Protein AF-A0A9Q1RBY2-F1 (afdb_monomer_lite)

Organism: NCBI:txid402998

Radius of gyration: 26.89 Å; chains: 1; bounding box: 71×24×80 Å

Secondary structure (DSSP, 8-state):
------HHHHHHHHHHHHHHHHHHHHHH-GGGHHHHHHHHHHHHHHHHHHHHHHHHHHHTT----TTHHHHHHHHHHHHHHHHHHT--TT-HHHHHHHHHHHHHHHHHHHHIIIIIHHHHHHHHHHHHHHHHHHHHHHHHHHHHHHHHHHHHHHHHHHHT-

InterPro domains:
  IPR008808 Powdery mildew resistance protein, RPW8 domain [PF05659] (4-140)
  IPR008808 Powdery mildew resistance protein, RPW8 domain [PS51153] (1-151)

Sequence (161 aa):
MAGNLIGGAALGQAFRMLYQSISQVRGTSTCFNSDFRRLNSTLLSIKPVVEDIERLNKALEGKESEIEILKKRWEEGEKILHKCANIKRYSVYKRWYYSKKLADLEKSTMKFFQVYGLMQICRDQKQILVAFKEQDEKLNEIYSILKNMMLDKSRLINSTR

Structure (mmCIF, N/CA/C/O backbone):
data_AF-A0A9Q1RBY2-F1
#
_entry.id   AF-A0A9Q1RBY2-F1
#
loop_
_atom_site.group_PDB
_atom_site.id
_atom_site.type_symbol
_atom_site.label_atom_id
_atom_site.label_alt_id
_atom_site.label_comp_id
_atom_site.label_asym_id
_atom_site.label_entity_id
_atom_site.label_seq_id
_atom_site.pdbx_PDB_ins_code
_atom_site.Cartn_x
_atom_site.Cartn_y
_atom_site.Cartn_z
_atom_site.occupancy
_atom_site.B_iso_or_equiv
_atom_site.auth_seq_id
_atom_site.auth_comp_id
_atom_site.auth_asym_id
_atom_site.auth_atom_id
_atom_site.pdbx_PDB_model_num
ATOM 1 N N . MET A 1 1 ? -23.009 14.573 -11.333 1.00 34.41 1 MET A N 1
ATOM 2 C CA . MET A 1 1 ? -22.853 14.245 -9.902 1.00 34.41 1 MET A CA 1
ATOM 3 C C . MET A 1 1 ? -21.577 13.434 -9.763 1.00 34.41 1 MET A C 1
ATOM 5 O O . MET A 1 1 ? -21.558 12.272 -10.147 1.00 34.41 1 MET A O 1
ATOM 9 N N . ALA A 1 2 ? -20.483 14.088 -9.370 1.00 40.31 2 ALA A N 1
ATOM 10 C CA . ALA A 1 2 ? -19.199 13.436 -9.148 1.00 40.31 2 ALA A CA 1
ATOM 11 C C . ALA A 1 2 ? -19.303 12.673 -7.828 1.00 40.31 2 ALA A C 1
ATOM 13 O O . ALA A 1 2 ? -19.206 13.264 -6.757 1.00 40.31 2 ALA A O 1
ATOM 14 N N . GLY A 1 3 ? -19.616 11.380 -7.912 1.00 39.84 3 GLY A N 1
ATOM 15 C CA . GLY A 1 3 ? -19.519 10.500 -6.759 1.00 39.84 3 GLY A CA 1
ATOM 16 C C . GLY A 1 3 ? -18.081 10.547 -6.269 1.00 39.84 3 GLY A C 1
ATOM 17 O O . GLY A 1 3 ? -17.168 10.265 -7.047 1.00 39.84 3 GLY A O 1
ATOM 18 N N . ASN A 1 4 ? -17.898 10.967 -5.019 1.00 43.12 4 ASN A N 1
ATOM 19 C CA . ASN A 1 4 ? -16.623 10.938 -4.322 1.00 43.12 4 ASN A CA 1
ATOM 20 C C . ASN A 1 4 ? -15.930 9.612 -4.636 1.00 43.12 4 ASN A C 1
ATOM 22 O O . ASN A 1 4 ? -16.460 8.538 -4.343 1.00 43.12 4 ASN A O 1
ATOM 26 N N . LEU A 1 5 ? -14.772 9.694 -5.292 1.00 48.00 5 LEU A N 1
ATOM 27 C CA . LEU A 1 5 ? -13.905 8.554 -5.535 1.00 48.00 5 LEU A CA 1
ATOM 28 C C . LEU A 1 5 ? -13.342 8.151 -4.170 1.00 48.00 5 LEU A C 1
ATOM 30 O O . LEU A 1 5 ? -12.269 8.602 -3.790 1.00 48.00 5 LEU A O 1
ATOM 34 N N . ILE A 1 6 ? -14.127 7.370 -3.422 1.00 51.62 6 ILE A N 1
ATOM 35 C CA . ILE A 1 6 ? -13.813 6.824 -2.099 1.00 51.62 6 ILE A CA 1
ATOM 36 C C . ILE A 1 6 ? -12.346 6.398 -2.122 1.00 51.62 6 ILE A C 1
ATOM 38 O O . ILE A 1 6 ? -11.994 5.538 -2.932 1.00 51.62 6 ILE A O 1
ATOM 42 N N . GLY A 1 7 ? -11.504 6.993 -1.269 1.00 50.12 7 GLY A N 1
ATOM 43 C CA . GLY A 1 7 ? -10.041 6.844 -1.278 1.00 50.12 7 GLY A CA 1
ATOM 44 C C . GLY A 1 7 ? -9.501 5.403 -1.320 1.00 50.12 7 GLY A C 1
ATOM 45 O O . GLY A 1 7 ? -8.340 5.199 -1.664 1.00 50.12 7 GLY A O 1
ATOM 46 N N . GLY A 1 8 ? -10.340 4.391 -1.066 1.00 55.06 8 GLY A N 1
ATOM 47 C CA . GLY A 1 8 ? -10.068 2.993 -1.410 1.00 55.06 8 GLY A CA 1
ATOM 48 C C . GLY A 1 8 ? -9.894 2.754 -2.918 1.00 55.06 8 GLY A C 1
ATOM 49 O O . GLY A 1 8 ? -8.841 2.292 -3.330 1.00 55.06 8 GLY A O 1
ATOM 50 N N . ALA A 1 9 ? -10.862 3.132 -3.760 1.00 66.88 9 ALA A N 1
ATOM 51 C CA . ALA A 1 9 ? -10.862 2.825 -5.199 1.00 66.88 9 ALA A CA 1
ATOM 52 C C . ALA A 1 9 ? -9.703 3.475 -5.982 1.00 66.88 9 ALA A C 1
ATOM 54 O O . ALA A 1 9 ? -9.254 2.939 -6.999 1.00 66.88 9 ALA A O 1
ATOM 55 N N . ALA A 1 10 ? -9.215 4.627 -5.514 1.00 79.81 10 ALA A N 1
ATOM 56 C CA . ALA A 1 10 ? -8.104 5.337 -6.141 1.00 79.81 10 ALA A CA 1
ATOM 57 C C . ALA A 1 10 ? -6.770 4.582 -5.987 1.00 79.81 10 ALA A C 1
ATOM 59 O O . ALA A 1 10 ? -5.951 4.573 -6.908 1.00 79.81 10 ALA A O 1
ATOM 60 N N . LEU A 1 11 ? -6.556 3.910 -4.850 1.00 85.44 11 LEU A N 1
ATOM 61 C CA . LEU A 1 11 ? -5.342 3.137 -4.600 1.00 85.44 11 LEU A CA 1
ATOM 62 C C . LEU A 1 11 ? -5.260 1.903 -5.503 1.00 85.44 11 LEU A C 1
ATOM 64 O O . LEU A 1 11 ? -4.241 1.700 -6.166 1.00 85.44 11 LEU A O 1
ATOM 68 N N . GLY A 1 12 ? -6.310 1.077 -5.555 1.00 88.50 12 GLY A N 1
ATOM 69 C CA . GLY A 1 12 ? -6.301 -0.107 -6.414 1.00 88.50 12 GLY A CA 1
ATOM 70 C C . GLY A 1 12 ? -6.354 0.245 -7.895 1.00 88.50 12 GLY A C 1
ATOM 71 O O . GLY A 1 12 ? -5.900 -0.540 -8.729 1.00 88.50 12 GLY A O 1
ATOM 72 N N . GLN A 1 13 ? -6.837 1.436 -8.269 1.00 90.38 13 GLN A N 1
ATOM 73 C CA . GLN A 1 13 ? -6.621 1.966 -9.616 1.00 90.38 13 GLN A CA 1
ATOM 74 C C . GLN A 1 13 ? -5.130 2.208 -9.892 1.00 90.38 13 GLN A C 1
ATOM 76 O O . GLN A 1 13 ? -4.614 1.655 -10.863 1.00 90.38 13 GLN A O 1
ATOM 81 N N . ALA A 1 14 ? -4.427 2.957 -9.036 1.00 92.00 14 ALA A N 1
ATOM 82 C CA . ALA A 1 14 ? -2.993 3.213 -9.206 1.00 92.00 14 ALA A CA 1
ATOM 83 C C . ALA A 1 14 ? -2.170 1.910 -9.222 1.00 92.00 14 ALA A C 1
ATOM 85 O O . ALA A 1 14 ? -1.283 1.745 -10.060 1.00 92.00 14 ALA A O 1
ATOM 86 N N . PHE A 1 15 ? -2.512 0.946 -8.359 1.00 93.00 15 PHE A N 1
ATOM 87 C CA . PHE A 1 15 ? -1.906 -0.388 -8.360 1.00 93.00 15 PHE A CA 1
ATOM 88 C C . PHE A 1 15 ? -2.093 -1.100 -9.703 1.00 93.00 15 PHE A C 1
ATOM 90 O O . PHE A 1 15 ? -1.128 -1.591 -10.292 1.00 93.00 15 PHE A O 1
ATOM 97 N N . ARG A 1 16 ? -3.337 -1.157 -10.204 1.00 93.69 16 ARG A N 1
ATOM 98 C CA . ARG A 1 16 ? -3.661 -1.825 -11.472 1.00 93.69 16 ARG A CA 1
ATOM 99 C C . ARG A 1 16 ? -2.947 -1.175 -12.647 1.00 93.69 16 ARG A C 1
ATOM 101 O O . ARG A 1 16 ? -2.394 -1.903 -13.466 1.00 93.69 16 ARG A O 1
ATOM 108 N N . MET A 1 17 ? -2.927 0.154 -12.709 1.00 94.62 17 MET A N 1
ATOM 109 C CA . MET A 1 17 ? -2.228 0.900 -13.759 1.00 94.62 17 MET A CA 1
ATOM 110 C C . MET A 1 17 ? -0.731 0.586 -13.752 1.00 94.62 17 MET A C 1
ATOM 112 O O . MET A 1 17 ? -0.174 0.195 -14.777 1.00 94.62 17 MET A O 1
ATOM 116 N N . LEU A 1 18 ? -0.090 0.628 -12.579 1.00 95.38 18 LEU A N 1
ATOM 117 C CA . LEU A 1 18 ? 1.317 0.262 -12.443 1.00 95.38 18 LEU A CA 1
ATOM 118 C C . LEU A 1 18 ? 1.574 -1.188 -12.891 1.00 95.38 18 LEU A C 1
ATOM 120 O O . LEU A 1 18 ? 2.479 -1.440 -13.686 1.00 95.38 18 LEU A O 1
ATOM 124 N N . TYR A 1 19 ? 0.764 -2.137 -12.417 1.00 93.94 19 TYR A N 1
ATOM 125 C CA . TYR A 1 19 ? 0.893 -3.559 -12.741 1.00 93.94 19 TYR A CA 1
ATOM 126 C C . TYR A 1 19 ? 0.711 -3.849 -14.243 1.00 93.94 19 TYR A C 1
ATOM 128 O O . TYR A 1 19 ? 1.498 -4.584 -14.850 1.00 93.94 19 TYR A O 1
ATOM 136 N N . GLN A 1 20 ? -0.295 -3.237 -14.873 1.00 93.25 20 GLN A N 1
ATOM 137 C CA . GLN A 1 20 ? -0.537 -3.350 -16.313 1.00 93.25 20 GLN A CA 1
ATOM 138 C C . GLN A 1 20 ? 0.615 -2.751 -17.121 1.00 93.25 20 GLN A C 1
ATOM 140 O O . GLN A 1 20 ? 1.090 -3.384 -18.067 1.00 93.25 20 GLN A O 1
ATOM 145 N N . SER A 1 21 ? 1.124 -1.589 -16.711 1.00 93.69 21 SER A N 1
ATOM 146 C CA . SER A 1 21 ? 2.257 -0.941 -17.369 1.00 93.69 21 SER A CA 1
ATOM 147 C C . SER A 1 21 ? 3.510 -1.809 -17.345 1.00 93.69 21 SER A C 1
ATOM 149 O O . SER A 1 21 ? 4.198 -1.881 -18.360 1.00 93.69 21 SER A O 1
ATOM 151 N N . ILE A 1 22 ? 3.777 -2.564 -16.268 1.00 92.81 22 ILE A N 1
ATOM 152 C CA . ILE A 1 22 ? 4.888 -3.536 -16.252 1.00 92.81 22 ILE A CA 1
ATOM 153 C C . ILE A 1 22 ? 4.707 -4.584 -17.353 1.00 92.81 22 ILE A C 1
ATOM 155 O O . ILE A 1 22 ? 5.655 -4.890 -18.078 1.00 92.81 22 ILE A O 1
ATOM 159 N N . SER A 1 23 ? 3.496 -5.122 -17.494 1.00 88.88 23 SER A N 1
ATOM 160 C CA . SER A 1 23 ? 3.192 -6.145 -18.501 1.00 88.88 23 SER A CA 1
ATOM 161 C C . SER A 1 23 ? 3.392 -5.616 -19.925 1.00 88.88 23 SER A C 1
ATOM 163 O O . SER A 1 23 ? 3.984 -6.304 -20.754 1.00 88.88 23 SER A O 1
ATOM 165 N N . GLN A 1 24 ? 2.990 -4.369 -20.187 1.00 88.75 24 GLN A N 1
ATOM 166 C CA . GLN A 1 24 ? 3.168 -3.715 -21.487 1.00 88.75 24 GLN A CA 1
ATOM 167 C C . GLN A 1 24 ? 4.648 -3.480 -21.826 1.00 88.75 24 GLN A C 1
ATOM 169 O O . GLN A 1 24 ? 5.104 -3.819 -22.919 1.00 88.75 24 GLN A O 1
ATOM 174 N N . VAL A 1 25 ? 5.430 -2.924 -20.893 1.00 88.69 25 VAL A N 1
ATOM 175 C CA . VAL A 1 25 ? 6.824 -2.535 -21.180 1.00 88.69 25 VAL A CA 1
ATOM 176 C C . VAL A 1 25 ? 7.789 -3.715 -21.219 1.00 88.69 25 VAL A C 1
ATOM 178 O O . VAL A 1 25 ? 8.858 -3.628 -21.823 1.00 88.69 25 VAL A O 1
ATOM 181 N N . ARG A 1 26 ? 7.418 -4.845 -20.616 1.00 83.19 26 ARG A N 1
ATOM 182 C CA . ARG A 1 26 ? 8.216 -6.075 -20.640 1.00 83.19 26 ARG A CA 1
ATOM 183 C C . ARG A 1 26 ? 8.239 -6.732 -22.026 1.00 83.19 26 ARG A C 1
ATOM 185 O O . ARG A 1 26 ? 9.204 -7.419 -22.346 1.00 83.19 26 ARG A O 1
ATOM 192 N N . GLY A 1 27 ? 7.221 -6.484 -22.856 1.00 73.88 27 GLY A N 1
ATOM 193 C CA . GLY A 1 27 ? 7.207 -6.891 -24.265 1.00 73.88 27 GLY A CA 1
ATOM 194 C C . GLY A 1 27 ? 8.077 -6.014 -25.172 1.00 73.88 27 GLY A C 1
ATOM 195 O O . GLY A 1 27 ? 8.522 -6.472 -26.219 1.00 73.88 27 GLY A O 1
ATOM 196 N N . THR A 1 28 ? 8.359 -4.769 -24.772 1.00 77.19 28 THR A N 1
ATOM 197 C CA . THR A 1 28 ? 9.043 -3.780 -25.624 1.00 77.19 28 THR A CA 1
ATOM 198 C C . THR A 1 28 ? 10.497 -3.533 -25.225 1.00 77.19 28 THR A C 1
ATOM 200 O O . THR A 1 28 ? 11.351 -3.339 -26.090 1.00 77.19 28 THR A O 1
ATOM 203 N N . SER A 1 29 ? 10.819 -3.570 -23.929 1.00 79.25 29 SER A N 1
ATOM 204 C CA . SER A 1 29 ? 12.139 -3.195 -23.418 1.00 79.25 29 SER A CA 1
ATOM 205 C C . SER A 1 29 ? 12.857 -4.356 -22.744 1.00 79.25 29 SER A C 1
ATOM 207 O O . SER A 1 29 ? 12.654 -4.668 -21.573 1.00 79.25 29 SER A O 1
ATOM 209 N N . THR A 1 30 ? 13.803 -4.956 -23.470 1.00 80.31 30 THR A N 1
ATOM 210 C CA . THR A 1 30 ? 14.645 -6.039 -22.936 1.00 80.31 30 THR A CA 1
ATOM 211 C C . THR A 1 30 ? 15.696 -5.547 -21.933 1.00 80.31 30 THR A C 1
ATOM 213 O O . THR A 1 30 ? 16.318 -6.356 -21.249 1.00 80.31 30 THR A O 1
ATOM 216 N N . CYS A 1 31 ? 15.932 -4.232 -21.846 1.00 85.62 31 CYS A N 1
ATOM 217 C CA . CYS A 1 31 ? 16.995 -3.638 -21.028 1.00 85.62 31 CYS A CA 1
ATOM 218 C C . CYS A 1 31 ? 16.745 -3.685 -19.522 1.00 85.62 31 CYS A C 1
ATOM 220 O O . CYS A 1 31 ? 17.709 -3.585 -18.766 1.00 85.62 31 CYS A O 1
ATOM 222 N N . PHE A 1 32 ? 15.485 -3.808 -19.111 1.00 89.44 32 PHE A N 1
ATOM 223 C CA . PHE A 1 32 ? 15.058 -3.721 -17.713 1.00 89.44 32 PHE A CA 1
ATOM 224 C C . PHE A 1 32 ? 14.304 -4.979 -17.267 1.00 89.44 32 PHE A C 1
ATOM 226 O O . PHE A 1 32 ? 13.587 -4.957 -16.274 1.00 89.44 32 PHE A O 1
ATOM 233 N N . ASN A 1 33 ? 14.454 -6.094 -17.990 1.00 88.94 33 ASN A N 1
ATOM 234 C CA . ASN A 1 33 ? 13.704 -7.327 -17.729 1.00 88.94 33 ASN A CA 1
ATOM 235 C C . ASN A 1 33 ? 13.836 -7.833 -16.285 1.00 88.94 33 ASN A C 1
ATOM 237 O O . ASN A 1 33 ? 12.857 -8.312 -15.712 1.00 88.94 33 ASN A O 1
ATOM 241 N N . SER A 1 34 ? 15.031 -7.737 -15.698 1.00 90.62 34 SER A N 1
ATOM 242 C CA . SER A 1 34 ? 15.272 -8.093 -14.297 1.00 90.62 34 SER A CA 1
ATOM 243 C C . SER A 1 34 ? 14.537 -7.156 -13.337 1.00 90.62 34 SER A C 1
ATOM 245 O O . SER A 1 34 ? 13.850 -7.634 -12.438 1.00 90.62 34 SER A O 1
ATOM 247 N N . ASP A 1 35 ? 14.624 -5.843 -13.558 1.00 93.38 35 ASP A N 1
ATOM 248 C CA . ASP A 1 35 ? 13.959 -4.834 -12.728 1.00 93.38 35 ASP A CA 1
ATOM 249 C C . ASP A 1 35 ? 12.433 -4.962 -12.803 1.00 93.38 35 ASP A C 1
ATOM 251 O O . ASP A 1 35 ? 11.761 -4.973 -11.774 1.00 93.38 35 ASP A O 1
ATOM 255 N N . PHE A 1 36 ? 11.879 -5.154 -14.004 1.00 93.38 36 PHE A N 1
ATOM 256 C CA . PHE A 1 36 ? 10.449 -5.388 -14.205 1.00 93.38 36 PHE A CA 1
ATOM 257 C C . PHE A 1 36 ? 9.974 -6.665 -13.518 1.00 93.38 36 PHE A C 1
ATOM 259 O O . PHE A 1 36 ? 8.917 -6.664 -12.894 1.00 93.38 36 PHE A O 1
ATOM 266 N N . ARG A 1 37 ? 10.744 -7.758 -13.601 1.00 92.44 37 ARG A N 1
ATOM 267 C CA . ARG A 1 37 ? 10.400 -9.015 -12.924 1.00 92.44 37 ARG A CA 1
ATOM 268 C C . ARG A 1 37 ? 10.376 -8.837 -11.409 1.00 92.44 37 ARG A C 1
ATOM 270 O O . ARG A 1 37 ? 9.445 -9.320 -10.770 1.00 92.44 37 ARG A O 1
ATOM 277 N N . ARG A 1 38 ? 11.378 -8.150 -10.856 1.00 93.69 38 ARG A N 1
ATOM 278 C CA . ARG A 1 38 ? 11.497 -7.912 -9.417 1.00 93.69 38 ARG A CA 1
ATOM 279 C C . ARG A 1 38 ? 10.343 -7.043 -8.909 1.00 93.69 38 ARG A C 1
ATOM 281 O O . ARG A 1 38 ? 9.609 -7.475 -8.027 1.00 93.69 38 ARG A O 1
ATOM 288 N N . LEU A 1 39 ? 10.080 -5.913 -9.571 1.00 94.56 39 LEU A N 1
ATOM 289 C CA . LEU A 1 39 ? 8.940 -5.052 -9.250 1.00 94.56 39 LEU A CA 1
ATOM 290 C C . LEU A 1 39 ? 7.601 -5.797 -9.374 1.00 94.56 39 LEU A C 1
ATOM 292 O O . LEU A 1 39 ? 6.765 -5.692 -8.483 1.00 94.56 39 LEU A O 1
ATOM 296 N N . ASN A 1 40 ? 7.404 -6.589 -10.432 1.00 94.00 40 ASN A N 1
ATOM 297 C CA . ASN A 1 40 ? 6.191 -7.390 -10.612 1.00 94.00 40 ASN A CA 1
ATOM 298 C C . ASN A 1 40 ? 5.982 -8.396 -9.474 1.00 94.00 40 ASN A C 1
ATOM 300 O O . ASN A 1 40 ? 4.863 -8.556 -9.000 1.00 94.00 40 ASN A O 1
ATOM 304 N N . SER A 1 41 ? 7.053 -9.064 -9.037 1.00 94.12 41 SER A N 1
ATOM 305 C CA . SER A 1 41 ? 7.006 -9.991 -7.902 1.00 94.12 41 SER A CA 1
ATOM 306 C C . SER A 1 41 ? 6.574 -9.276 -6.624 1.00 94.12 41 SER A C 1
ATOM 308 O O . SER A 1 41 ? 5.701 -9.768 -5.915 1.00 94.12 41 SER A O 1
ATOM 310 N N . THR A 1 42 ? 7.136 -8.095 -6.368 1.00 93.62 42 THR A N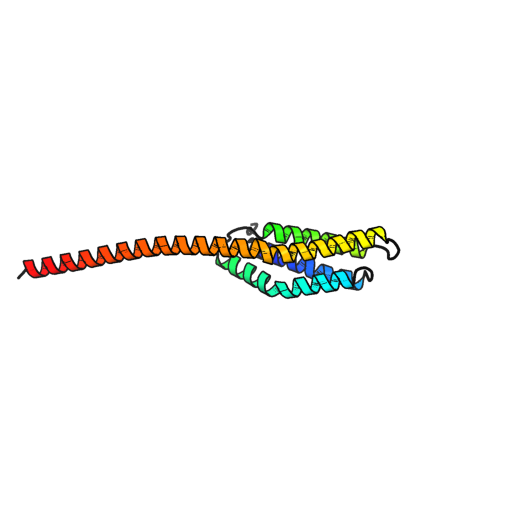 1
ATOM 311 C CA . THR A 1 42 ? 6.788 -7.263 -5.210 1.00 93.62 42 THR A CA 1
ATOM 312 C C . THR A 1 42 ? 5.337 -6.789 -5.263 1.00 93.62 42 THR A C 1
ATOM 314 O O . THR A 1 42 ? 4.643 -6.830 -4.254 1.00 93.62 42 THR A O 1
ATOM 317 N N . LEU A 1 43 ? 4.832 -6.382 -6.433 1.00 93.62 43 LEU A N 1
ATOM 318 C CA . LEU A 1 43 ? 3.422 -6.007 -6.577 1.00 93.62 43 LEU A CA 1
ATOM 319 C C . LEU A 1 43 ? 2.485 -7.206 -6.381 1.00 93.62 43 LEU A C 1
ATOM 321 O O . LEU A 1 43 ? 1.466 -7.080 -5.710 1.00 93.62 43 LEU A O 1
ATOM 325 N N . LEU A 1 44 ? 2.836 -8.382 -6.909 1.00 94.00 44 LEU A N 1
ATOM 326 C CA . LEU A 1 44 ? 2.053 -9.603 -6.699 1.00 94.00 44 LEU A CA 1
ATOM 327 C C . LEU A 1 44 ? 1.972 -9.993 -5.222 1.00 94.00 44 LEU A C 1
ATOM 3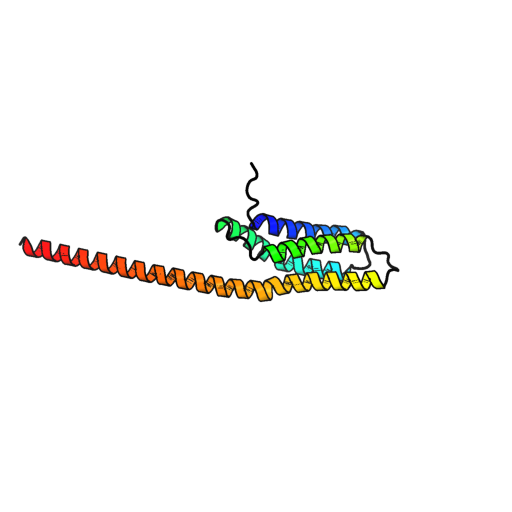29 O O . LEU A 1 44 ? 0.897 -10.370 -4.766 1.00 94.00 44 LEU A O 1
ATOM 333 N N . SER A 1 45 ? 3.071 -9.872 -4.472 1.00 92.31 45 SER A N 1
ATOM 334 C CA . SER A 1 45 ? 3.082 -10.240 -3.054 1.00 92.31 45 SER A CA 1
ATOM 335 C C . SER A 1 45 ? 2.222 -9.318 -2.189 1.00 92.31 45 SER A C 1
ATOM 337 O O . SER A 1 45 ? 1.685 -9.761 -1.181 1.00 92.31 45 SER A O 1
ATOM 339 N N . ILE A 1 46 ? 2.081 -8.042 -2.567 1.00 90.56 46 ILE A N 1
ATOM 340 C CA . ILE A 1 46 ? 1.282 -7.067 -1.805 1.00 90.56 46 ILE A CA 1
ATOM 341 C C . ILE A 1 46 ? -0.167 -6.954 -2.288 1.00 90.56 46 ILE A C 1
ATOM 343 O O . ILE A 1 46 ? -0.988 -6.387 -1.577 1.00 90.56 46 ILE A O 1
ATOM 347 N N . LYS A 1 47 ? -0.499 -7.485 -3.472 1.00 91.38 47 LYS A N 1
ATOM 348 C CA . LYS A 1 47 ? -1.850 -7.445 -4.048 1.00 91.38 47 LYS A CA 1
ATOM 349 C C . LYS A 1 47 ? -2.974 -7.796 -3.051 1.00 91.38 47 LYS A C 1
ATOM 351 O O . LYS A 1 47 ? -3.884 -6.978 -2.941 1.00 91.38 47 LYS A O 1
ATOM 356 N N . PRO A 1 48 ? -2.933 -8.926 -2.310 1.00 90.56 48 PRO A N 1
ATOM 357 C CA . PRO A 1 48 ? -4.018 -9.262 -1.381 1.00 90.56 48 PRO A CA 1
ATOM 358 C C . PRO A 1 48 ? -4.201 -8.202 -0.286 1.00 90.56 48 PRO A C 1
ATOM 360 O O . PRO A 1 48 ? -5.323 -7.861 0.068 1.00 90.56 48 PRO A O 1
ATOM 363 N N . VAL A 1 49 ? -3.103 -7.605 0.189 1.00 87.06 49 VAL A N 1
ATOM 364 C CA . VAL A 1 49 ? -3.143 -6.535 1.198 1.00 87.06 49 VAL A CA 1
ATOM 365 C C . VAL A 1 49 ? -3.814 -5.279 0.640 1.00 87.06 49 VAL A C 1
ATOM 367 O O . VAL A 1 49 ? -4.591 -4.633 1.335 1.00 87.06 49 VAL A O 1
ATOM 370 N N . VAL A 1 50 ? -3.540 -4.929 -0.620 1.00 87.00 50 VAL A N 1
ATOM 371 C CA . VAL A 1 50 ? -4.186 -3.788 -1.289 1.00 87.00 50 VAL A CA 1
ATOM 372 C C . VAL A 1 50 ? -5.692 -4.013 -1.405 1.00 87.00 50 VAL A C 1
ATOM 374 O O . VAL A 1 50 ? -6.461 -3.109 -1.093 1.00 87.00 50 VAL A O 1
ATOM 377 N N . GLU A 1 51 ? -6.116 -5.214 -1.800 1.00 87.44 51 GLU A N 1
ATOM 378 C CA . GLU A 1 51 ? -7.536 -5.571 -1.922 1.00 87.44 51 GLU A CA 1
ATOM 379 C C . GLU A 1 51 ? -8.258 -5.517 -0.564 1.00 87.44 51 GLU A C 1
ATOM 381 O O . GLU A 1 51 ? -9.369 -4.984 -0.469 1.00 87.44 51 GLU A O 1
ATOM 386 N N . ASP A 1 52 ? -7.611 -5.989 0.505 1.00 85.94 52 ASP A N 1
ATOM 387 C CA . ASP A 1 52 ? -8.143 -5.889 1.865 1.00 85.94 52 ASP A CA 1
ATOM 388 C C . ASP A 1 52 ? -8.292 -4.440 2.325 1.00 85.94 52 ASP A C 1
ATOM 390 O O . ASP A 1 52 ? -9.345 -4.067 2.843 1.00 85.94 52 ASP A O 1
ATOM 394 N N . ILE A 1 53 ? -7.279 -3.606 2.083 1.00 81.62 53 ILE A N 1
ATOM 395 C CA . ILE A 1 53 ? -7.323 -2.170 2.376 1.00 81.62 53 ILE A CA 1
ATOM 396 C C . ILE A 1 53 ? -8.505 -1.509 1.657 1.00 81.62 53 ILE A C 1
ATOM 398 O O . ILE A 1 53 ? -9.259 -0.757 2.273 1.00 81.62 53 ILE A O 1
ATOM 402 N N . GLU A 1 54 ? -8.698 -1.782 0.365 1.00 80.44 54 GLU A N 1
ATOM 403 C CA . GLU A 1 54 ? -9.811 -1.209 -0.396 1.00 80.44 54 GLU A CA 1
ATOM 404 C C . GLU A 1 54 ? -11.171 -1.636 0.159 1.00 80.44 54 GLU A C 1
ATOM 406 O O . GLU A 1 54 ? -12.089 -0.817 0.254 1.00 80.44 54 GLU A O 1
ATOM 411 N N . ARG A 1 55 ? -11.309 -2.914 0.522 1.00 84.56 55 ARG A N 1
ATOM 412 C CA . ARG A 1 55 ? -12.536 -3.469 1.098 1.00 84.56 55 ARG A CA 1
ATOM 413 C C . ARG A 1 55 ? -12.843 -2.853 2.462 1.00 84.56 55 ARG A C 1
ATOM 415 O O . ARG A 1 55 ? -13.972 -2.422 2.688 1.00 84.56 55 ARG A O 1
ATOM 422 N N . LEU A 1 56 ? -11.852 -2.789 3.348 1.00 79.69 56 LEU A N 1
ATOM 423 C CA . LEU A 1 56 ? -12.005 -2.265 4.705 1.00 79.69 56 LEU A CA 1
ATOM 424 C C . LEU A 1 56 ? -12.269 -0.756 4.701 1.00 79.69 56 LEU A C 1
ATOM 426 O O . LEU A 1 56 ? -13.168 -0.295 5.398 1.00 79.69 56 LEU A O 1
ATOM 430 N N . ASN A 1 57 ? -11.581 0.010 3.850 1.00 77.44 57 ASN A N 1
ATOM 431 C CA . ASN A 1 57 ? -11.815 1.452 3.730 1.00 77.44 57 ASN A CA 1
ATOM 432 C C . ASN A 1 57 ? -13.233 1.787 3.248 1.00 77.44 57 ASN A C 1
ATOM 434 O O . ASN A 1 57 ? -13.794 2.798 3.668 1.00 77.44 57 ASN A O 1
ATOM 438 N N . LYS A 1 58 ? -13.825 0.951 2.382 1.00 77.31 58 LYS A N 1
ATOM 439 C CA . LYS A 1 58 ? -15.232 1.103 1.972 1.00 77.31 58 LYS A CA 1
ATOM 440 C C . LYS A 1 58 ? -16.198 0.841 3.126 1.00 77.31 58 LYS A C 1
ATOM 442 O O . LYS A 1 58 ? -17.198 1.538 3.227 1.00 77.31 58 LYS A O 1
ATOM 447 N N . ALA A 1 59 ? -15.905 -0.145 3.974 1.00 78.69 59 ALA A N 1
ATOM 448 C CA . ALA A 1 59 ? -16.745 -0.484 5.122 1.00 78.69 59 ALA A CA 1
ATOM 449 C C . ALA A 1 59 ? -16.670 0.560 6.251 1.00 78.69 59 ALA A C 1
ATOM 451 O O . ALA A 1 59 ? -17.634 0.730 6.985 1.00 78.69 59 ALA A O 1
ATOM 452 N N . LEU A 1 60 ? -15.537 1.256 6.382 1.00 74.44 60 LEU A N 1
ATOM 453 C CA . LEU A 1 60 ? -15.272 2.225 7.452 1.00 74.44 60 LEU A CA 1
ATOM 454 C C . LEU A 1 60 ? -15.625 3.683 7.090 1.00 74.44 60 LEU A C 1
ATOM 456 O O . LEU A 1 60 ? -15.152 4.594 7.762 1.00 74.44 60 LEU A O 1
ATOM 460 N N . GLU A 1 61 ? -16.410 3.915 6.031 1.00 66.31 61 GLU A N 1
ATOM 461 C CA . GLU A 1 61 ? -16.872 5.251 5.600 1.00 66.31 61 GLU A CA 1
ATOM 462 C C . GLU A 1 61 ? -15.756 6.315 5.508 1.00 66.31 61 GLU A C 1
ATOM 464 O O . GLU A 1 61 ? -15.904 7.458 5.929 1.00 66.31 61 GLU A O 1
ATOM 469 N N . GLY A 1 62 ? -14.621 5.961 4.894 1.00 59.38 62 GLY A N 1
ATOM 470 C CA . GLY A 1 62 ? -13.714 6.966 4.332 1.00 59.38 62 GLY A CA 1
ATOM 471 C C . GLY A 1 62 ? -12.861 7.762 5.327 1.00 59.38 62 GLY A C 1
ATOM 472 O O . GLY A 1 62 ? -12.716 8.973 5.167 1.00 59.38 62 GLY A O 1
ATOM 473 N N . LYS A 1 63 ? -12.176 7.097 6.269 1.00 54.44 63 LYS A N 1
ATOM 474 C CA . LYS A 1 63 ? -10.916 7.641 6.823 1.00 54.44 63 LYS A CA 1
ATOM 475 C C . LYS A 1 63 ? -9.864 7.742 5.697 1.00 54.44 63 LYS A C 1
ATOM 477 O O . LYS A 1 63 ? -9.036 6.857 5.501 1.00 54.44 63 LYS A O 1
ATOM 482 N N . GLU A 1 64 ? -9.932 8.809 4.906 1.00 54.12 64 GLU A N 1
ATOM 483 C CA . GLU A 1 64 ? -8.861 9.267 4.013 1.00 54.12 64 GLU A CA 1
ATOM 484 C C . GLU A 1 64 ? -7.668 9.763 4.858 1.00 54.12 64 GLU A C 1
ATOM 486 O O . GLU A 1 64 ? -7.862 10.393 5.888 1.00 54.12 64 GLU A O 1
ATOM 491 N N . SER A 1 65 ? -6.390 9.596 4.516 1.00 59.22 65 SER A N 1
ATOM 492 C CA . SER A 1 65 ? -5.739 8.909 3.399 1.00 59.22 65 SER A CA 1
ATOM 493 C C . SER A 1 65 ? -4.233 8.792 3.701 1.00 59.22 65 SER A C 1
ATOM 495 O O . SER A 1 65 ? -3.390 9.443 3.090 1.00 59.22 65 SER A O 1
ATOM 497 N N . GLU A 1 66 ? -3.822 7.901 4.603 1.00 63.34 66 GLU A N 1
ATOM 498 C CA . GLU A 1 66 ? -2.374 7.617 4.760 1.00 63.34 66 GLU A CA 1
ATOM 499 C C . GLU A 1 66 ? -1.793 6.769 3.632 1.00 63.34 66 GLU A C 1
ATOM 501 O O . GLU A 1 66 ? -0.626 6.390 3.636 1.00 63.34 66 GLU A O 1
ATOM 506 N N . ILE A 1 67 ? -2.612 6.531 2.616 1.00 78.69 67 ILE A N 1
ATOM 507 C CA . ILE A 1 67 ? -2.314 5.726 1.449 1.00 78.69 67 ILE A CA 1
ATOM 508 C C . ILE A 1 67 ? -2.158 6.609 0.196 1.00 78.69 67 ILE A C 1
ATOM 510 O O . ILE A 1 67 ? -1.715 6.136 -0.849 1.00 78.69 67 ILE A O 1
ATOM 514 N N . GLU A 1 68 ? -2.404 7.922 0.308 1.00 80.38 68 GLU A N 1
ATOM 515 C CA . GLU A 1 68 ? -2.201 8.878 -0.790 1.00 80.38 68 GLU A CA 1
ATOM 516 C C . GLU A 1 68 ? -0.720 8.968 -1.194 1.00 80.38 68 GLU A C 1
ATOM 518 O O . GLU A 1 68 ? -0.393 9.107 -2.372 1.00 80.38 68 GLU A O 1
ATOM 523 N N . ILE A 1 69 ? 0.196 8.828 -0.228 1.00 82.56 69 ILE A N 1
ATOM 524 C CA . ILE A 1 69 ? 1.643 8.779 -0.491 1.00 82.56 69 ILE A CA 1
ATOM 525 C C . ILE A 1 69 ? 1.985 7.555 -1.350 1.00 82.56 69 ILE A C 1
ATOM 527 O O . ILE A 1 69 ? 2.728 7.674 -2.325 1.00 82.56 69 ILE A O 1
ATOM 531 N N . LEU A 1 70 ? 1.425 6.389 -1.016 1.00 87.56 70 LEU A N 1
ATOM 532 C CA . LEU A 1 70 ? 1.643 5.155 -1.771 1.00 87.56 70 LEU A CA 1
ATOM 533 C C . LEU A 1 70 ? 1.028 5.246 -3.173 1.00 87.56 70 LEU A C 1
ATOM 535 O O . LEU A 1 70 ? 1.691 4.909 -4.152 1.00 87.56 70 LEU A O 1
ATOM 539 N N . LYS A 1 71 ? -0.196 5.770 -3.280 1.00 89.62 71 LYS A N 1
ATOM 540 C CA . LYS A 1 71 ? -0.880 6.014 -4.554 1.00 89.62 71 LYS A CA 1
ATOM 541 C C . LYS A 1 71 ? -0.049 6.907 -5.477 1.00 89.62 71 LYS A C 1
ATOM 543 O O . LYS A 1 71 ? 0.294 6.479 -6.577 1.00 89.62 71 LYS A O 1
ATOM 548 N N . LYS A 1 72 ? 0.359 8.096 -5.011 1.00 90.31 72 LYS A N 1
ATOM 549 C CA . LYS A 1 72 ? 1.224 9.015 -5.777 1.00 90.31 72 LYS A CA 1
ATOM 550 C C . LYS A 1 72 ? 2.510 8.330 -6.219 1.00 90.31 72 LYS A C 1
ATOM 552 O O . LYS A 1 72 ? 2.961 8.503 -7.349 1.00 90.31 72 LYS A O 1
ATOM 557 N N . ARG A 1 73 ? 3.091 7.505 -5.344 1.00 92.06 73 ARG A N 1
ATOM 558 C CA . ARG A 1 73 ? 4.312 6.769 -5.660 1.00 92.06 73 ARG A CA 1
ATOM 559 C C . ARG A 1 73 ? 4.109 5.739 -6.773 1.00 92.06 73 ARG A C 1
ATOM 561 O O . ARG A 1 73 ? 4.996 5.575 -7.609 1.00 92.06 73 ARG A O 1
ATOM 568 N N . TRP A 1 74 ? 2.960 5.072 -6.824 1.00 94.50 74 TRP A N 1
ATOM 569 C CA . TRP A 1 74 ? 2.623 4.151 -7.911 1.00 94.50 74 TRP A CA 1
ATOM 570 C C . TRP A 1 74 ? 2.310 4.866 -9.225 1.00 94.50 74 TRP A C 1
ATOM 572 O O . TRP A 1 74 ? 2.791 4.424 -10.267 1.00 94.50 74 TRP A O 1
ATOM 582 N N . GLU A 1 75 ? 1.628 6.009 -9.183 1.00 94.56 75 GLU A N 1
ATOM 583 C CA . GLU A 1 75 ? 1.423 6.870 -10.359 1.00 94.56 75 GLU A CA 1
ATOM 584 C C . GLU A 1 75 ? 2.760 7.392 -10.930 1.00 94.56 75 GLU A C 1
ATOM 586 O O . GLU A 1 75 ? 2.973 7.440 -12.143 1.00 94.56 75 GLU A O 1
ATOM 591 N N . GLU A 1 76 ? 3.718 7.758 -10.072 1.00 94.56 76 GLU A N 1
ATOM 592 C CA . GLU A 1 76 ? 5.089 8.071 -10.500 1.00 94.56 76 GLU A CA 1
ATOM 593 C C . GLU A 1 76 ? 5.794 6.856 -11.109 1.00 94.56 76 GLU A C 1
ATOM 595 O O . GLU A 1 76 ? 6.508 6.980 -12.110 1.00 94.56 76 GLU A O 1
ATOM 600 N N . GLY A 1 77 ? 5.602 5.683 -10.505 1.00 94.81 77 GLY A N 1
ATOM 601 C CA . GLY A 1 77 ? 6.166 4.424 -10.970 1.00 94.81 77 GLY A CA 1
ATOM 602 C C . GLY A 1 77 ? 5.715 4.060 -12.380 1.00 94.81 77 GLY A C 1
ATOM 603 O O . GLY A 1 77 ? 6.538 3.685 -13.215 1.00 94.81 77 GLY A O 1
ATOM 604 N N . GLU A 1 78 ? 4.437 4.260 -12.682 1.00 95.56 78 GLU A N 1
ATOM 605 C CA . GLU A 1 78 ? 3.877 4.059 -14.015 1.00 95.56 78 GLU A CA 1
ATOM 606 C C . GLU A 1 78 ? 4.586 4.946 -15.055 1.00 95.56 78 GLU A C 1
ATOM 608 O O . GLU A 1 78 ? 5.071 4.467 -16.086 1.00 95.56 78 GLU A O 1
ATOM 613 N N . LYS A 1 79 ? 4.771 6.235 -14.742 1.00 94.56 79 LYS A N 1
ATOM 614 C CA . LYS A 1 79 ? 5.511 7.176 -15.602 1.00 94.56 79 LYS A CA 1
ATOM 615 C C . LYS A 1 79 ? 6.966 6.746 -15.807 1.00 94.56 79 LYS A C 1
ATOM 617 O O . LYS A 1 79 ? 7.528 6.960 -16.884 1.00 94.56 79 LYS A O 1
ATOM 622 N N . ILE A 1 80 ? 7.604 6.161 -14.789 1.00 95.06 80 ILE A N 1
ATOM 623 C CA . ILE A 1 80 ? 8.964 5.611 -14.894 1.00 95.06 80 ILE A CA 1
ATOM 624 C C . ILE A 1 80 ? 8.981 4.430 -15.873 1.00 95.06 80 ILE A C 1
ATOM 626 O O . ILE A 1 80 ? 9.859 4.394 -16.739 1.00 95.06 80 ILE A O 1
ATOM 630 N N . LEU A 1 81 ? 8.014 3.511 -15.794 1.00 93.75 81 LEU A N 1
ATOM 631 C CA . LEU A 1 81 ? 7.919 2.349 -16.685 1.00 93.75 81 LEU A CA 1
ATOM 632 C C . LEU A 1 81 ? 7.776 2.767 -18.151 1.00 93.75 81 LEU A C 1
ATOM 634 O O . LEU A 1 81 ? 8.555 2.309 -18.990 1.00 93.75 81 LEU A O 1
ATOM 638 N N . HIS A 1 82 ? 6.878 3.705 -18.461 1.00 91.69 82 HIS A N 1
ATOM 639 C CA . HIS A 1 82 ? 6.724 4.211 -19.830 1.00 91.69 82 HIS A CA 1
ATOM 640 C C . HIS A 1 82 ? 8.005 4.853 -20.376 1.00 91.69 82 HIS A C 1
ATOM 642 O O . HIS A 1 82 ? 8.346 4.680 -21.547 1.00 91.69 82 HIS A O 1
ATOM 648 N N . LYS A 1 83 ? 8.778 5.550 -19.535 1.00 91.75 83 LYS A N 1
ATOM 649 C CA . LYS A 1 83 ? 10.085 6.085 -19.946 1.00 91.75 83 LYS A CA 1
ATOM 650 C C . LYS A 1 83 ? 11.098 4.971 -20.213 1.00 91.75 83 LYS A C 1
ATOM 652 O O . LYS A 1 83 ? 11.868 5.091 -21.161 1.00 91.75 83 LYS A O 1
ATOM 657 N N . CYS A 1 84 ? 11.071 3.884 -19.440 1.00 91.19 84 CYS A N 1
ATOM 658 C CA . CYS A 1 84 ? 11.949 2.726 -19.644 1.00 91.19 84 CYS A CA 1
ATOM 659 C C . CYS A 1 84 ? 11.711 2.020 -20.987 1.00 91.19 84 CYS A C 1
ATOM 661 O O . CYS A 1 84 ? 12.663 1.498 -21.574 1.00 91.19 84 CYS A O 1
ATOM 663 N N . ALA A 1 85 ? 10.475 2.041 -21.498 1.00 87.94 85 ALA A N 1
ATOM 664 C CA . ALA A 1 85 ? 10.127 1.464 -22.798 1.00 87.94 85 ALA A CA 1
ATOM 665 C C . ALA A 1 85 ? 10.887 2.115 -23.968 1.00 87.94 85 ALA A C 1
ATOM 667 O O . ALA A 1 85 ? 11.275 1.441 -24.915 1.00 87.94 85 ALA A O 1
ATOM 668 N N . ASN A 1 86 ? 11.161 3.418 -23.869 1.00 88.50 86 ASN A N 1
ATOM 669 C CA . ASN A 1 86 ? 11.761 4.215 -24.943 1.00 88.50 86 ASN A CA 1
ATOM 670 C C . ASN A 1 86 ? 13.297 4.311 -24.868 1.00 88.50 86 ASN A C 1
ATOM 672 O O . ASN A 1 86 ? 13.930 4.991 -25.681 1.00 88.50 86 ASN A O 1
ATOM 676 N N . ILE A 1 87 ? 13.931 3.680 -23.874 1.00 90.00 87 ILE A N 1
ATOM 677 C CA . ILE A 1 87 ? 15.384 3.766 -23.689 1.00 90.00 87 ILE A CA 1
ATOM 678 C C . ILE A 1 87 ? 16.089 2.786 -24.619 1.00 90.00 87 ILE A C 1
ATOM 680 O O . ILE A 1 87 ? 15.923 1.571 -24.538 1.00 90.00 87 ILE A O 1
ATOM 684 N N . LYS A 1 88 ? 16.959 3.331 -25.468 1.00 87.44 88 LYS A N 1
ATOM 685 C CA . LYS A 1 88 ? 17.771 2.549 -26.401 1.00 87.44 88 LYS A CA 1
ATOM 686 C C . LYS A 1 88 ? 18.833 1.728 -25.662 1.00 87.44 88 LYS A C 1
ATOM 688 O O . LYS A 1 88 ? 19.448 2.209 -24.708 1.00 87.44 88 LYS A O 1
ATOM 693 N N . ARG A 1 89 ? 19.124 0.519 -26.163 1.00 83.62 89 ARG A N 1
ATOM 694 C CA . ARG A 1 89 ? 20.085 -0.437 -25.563 1.00 83.62 89 ARG A CA 1
ATOM 695 C C . ARG A 1 89 ? 21.469 0.157 -25.279 1.00 83.62 89 ARG A C 1
ATOM 697 O O . ARG A 1 89 ? 22.061 -0.150 -24.243 1.00 83.62 89 ARG A O 1
ATOM 704 N N . TYR A 1 90 ? 21.944 1.029 -26.166 1.00 86.56 90 TYR A N 1
ATOM 705 C CA . TYR A 1 90 ? 23.254 1.678 -26.077 1.00 86.56 90 TYR A CA 1
ATOM 706 C C . TYR A 1 90 ? 23.301 2.875 -25.111 1.00 86.56 90 TYR A C 1
ATOM 708 O O . TYR A 1 90 ? 24.372 3.393 -24.818 1.00 86.56 90 TYR A O 1
ATOM 716 N N . SER A 1 91 ? 22.161 3.336 -24.581 1.00 90.75 91 SER A N 1
ATOM 717 C CA . SER A 1 91 ? 22.115 4.460 -23.635 1.00 90.75 91 SER A CA 1
ATOM 718 C C . SER A 1 91 ? 22.467 4.011 -22.209 1.00 90.75 91 SER A C 1
ATOM 720 O O . SER A 1 91 ? 21.595 3.960 -21.342 1.00 90.75 91 SER A O 1
ATOM 722 N N . VAL A 1 92 ? 23.742 3.688 -21.958 1.00 90.25 92 VAL A N 1
ATOM 723 C CA . VAL A 1 92 ? 24.235 3.117 -20.684 1.00 90.25 92 VAL A CA 1
ATOM 724 C C . VAL A 1 92 ? 23.851 3.973 -19.473 1.00 90.25 92 VAL A C 1
ATOM 726 O O . VAL A 1 92 ? 23.252 3.459 -18.530 1.00 90.25 92 VAL A O 1
ATOM 729 N N . TYR A 1 93 ? 24.099 5.286 -19.528 1.00 92.81 93 TYR A N 1
ATOM 730 C CA . TYR A 1 93 ? 23.758 6.203 -18.436 1.00 92.81 93 TYR A CA 1
ATOM 731 C C . TYR A 1 93 ? 22.257 6.195 -18.112 1.00 92.81 93 TYR A C 1
ATOM 733 O O . TYR A 1 93 ? 21.863 6.047 -16.956 1.00 92.81 93 TYR A O 1
ATOM 741 N N . LYS A 1 94 ? 21.399 6.292 -19.140 1.00 92.81 94 LYS A N 1
ATOM 742 C CA . LYS A 1 94 ? 19.940 6.253 -18.952 1.00 92.81 94 LYS A CA 1
ATOM 743 C C . LYS A 1 94 ? 19.505 4.905 -18.378 1.00 92.81 94 LYS A C 1
ATOM 745 O O . LYS A 1 94 ? 18.686 4.880 -17.470 1.00 92.81 94 LYS A O 1
ATOM 750 N N . ARG A 1 95 ? 20.068 3.793 -18.855 1.00 92.75 95 ARG A N 1
ATOM 751 C CA . ARG A 1 95 ? 19.764 2.459 -18.317 1.00 92.75 95 ARG A CA 1
ATOM 752 C C . ARG A 1 95 ? 20.076 2.364 -16.830 1.00 92.75 95 ARG A C 1
ATOM 754 O O . ARG A 1 95 ? 19.204 1.985 -16.059 1.00 92.75 95 ARG A O 1
ATOM 761 N N . TRP A 1 96 ? 21.273 2.772 -16.423 1.00 93.81 96 TRP A N 1
ATOM 762 C CA . TRP A 1 96 ? 21.648 2.793 -15.011 1.00 93.81 96 TRP A CA 1
ATOM 763 C C . TRP A 1 96 ? 20.719 3.694 -14.181 1.00 93.81 96 TRP A C 1
ATOM 765 O O . TRP A 1 96 ? 20.180 3.264 -13.163 1.00 93.81 96 TRP A O 1
ATOM 775 N N . TYR A 1 97 ? 20.454 4.914 -14.656 1.00 95.25 97 TYR A N 1
ATOM 776 C CA . TYR A 1 97 ? 19.602 5.879 -13.960 1.00 95.25 97 TYR A CA 1
ATOM 777 C C . TYR A 1 97 ? 18.169 5.367 -13.749 1.00 95.25 97 TYR A C 1
ATOM 779 O O . TYR A 1 97 ? 17.622 5.465 -12.650 1.00 95.25 97 TYR A O 1
ATOM 787 N N . TYR A 1 98 ? 17.551 4.800 -14.788 1.00 95.06 98 TYR A N 1
ATOM 788 C CA . TYR A 1 98 ? 16.184 4.290 -14.700 1.00 95.06 98 TYR A CA 1
ATOM 789 C C . TYR A 1 98 ? 16.092 2.955 -13.951 1.00 95.06 98 TYR A C 1
ATOM 791 O O . TYR A 1 98 ? 15.115 2.747 -13.238 1.00 95.06 98 TYR A O 1
ATOM 799 N N . SER A 1 99 ? 17.121 2.105 -14.016 1.00 93.94 99 SER A N 1
ATOM 800 C CA . SER A 1 99 ? 17.212 0.903 -13.173 1.00 93.94 99 SER A CA 1
ATOM 801 C C . SER A 1 99 ? 17.224 1.280 -11.688 1.00 93.94 99 SER A C 1
ATOM 803 O O . SER A 1 99 ? 16.435 0.752 -10.904 1.00 93.94 99 SER A O 1
ATOM 805 N N . LYS A 1 100 ? 18.007 2.303 -11.312 1.00 96.06 100 LYS A N 1
ATOM 806 C CA . LYS A 1 100 ? 17.998 2.851 -9.948 1.00 96.06 100 LYS A CA 1
ATOM 807 C C . LYS A 1 100 ? 16.617 3.380 -9.549 1.00 96.06 100 LYS A C 1
ATOM 809 O O . LYS A 1 100 ? 16.146 3.070 -8.463 1.00 96.06 100 LYS A O 1
ATOM 814 N N . LYS A 1 101 ? 15.922 4.097 -10.440 1.00 96.06 101 LYS A N 1
ATOM 815 C CA . LYS A 1 101 ? 14.548 4.565 -10.176 1.00 96.06 101 LYS A CA 1
ATOM 816 C C . LYS A 1 101 ? 13.547 3.433 -9.951 1.00 96.06 101 LYS A C 1
ATOM 818 O O . LYS A 1 101 ? 12.679 3.570 -9.094 1.00 96.06 101 LYS A O 1
ATOM 823 N N . LEU A 1 102 ? 13.649 2.338 -10.705 1.00 95.38 102 LEU A N 1
ATOM 824 C CA . LEU A 1 102 ? 12.797 1.161 -10.510 1.00 95.38 102 LEU A CA 1
ATOM 825 C C . LEU A 1 102 ? 13.090 0.478 -9.169 1.00 95.38 102 LEU A C 1
ATOM 827 O O . LEU A 1 102 ? 12.158 0.127 -8.450 1.00 95.38 102 LEU A O 1
ATOM 831 N N . ALA A 1 103 ? 14.366 0.357 -8.793 1.00 95.06 103 ALA A N 1
ATOM 832 C CA . ALA A 1 103 ? 14.753 -0.142 -7.475 1.00 95.06 103 ALA A CA 1
ATOM 833 C C . ALA A 1 103 ? 14.253 0.773 -6.340 1.00 95.06 103 ALA A C 1
ATOM 835 O O . ALA A 1 103 ? 13.747 0.286 -5.331 1.00 95.06 103 ALA A O 1
ATOM 836 N N . ASP A 1 104 ? 14.323 2.095 -6.514 1.00 95.69 104 ASP A N 1
ATOM 837 C CA . ASP A 1 104 ? 13.810 3.063 -5.541 1.00 95.69 104 ASP A CA 1
ATOM 838 C C . ASP A 1 104 ? 12.281 2.999 -5.415 1.00 95.69 104 ASP A C 1
ATOM 840 O O . ASP A 1 104 ? 11.744 3.161 -4.318 1.00 95.69 104 ASP A O 1
ATOM 844 N N . LEU A 1 105 ? 11.560 2.765 -6.516 1.00 95.31 105 LEU A N 1
ATOM 845 C CA . LEU A 1 105 ? 10.112 2.546 -6.511 1.00 95.31 105 LEU A CA 1
ATOM 846 C C . LEU A 1 105 ? 9.752 1.298 -5.699 1.00 95.31 105 LEU A C 1
ATOM 848 O O . LEU A 1 105 ? 8.929 1.370 -4.783 1.00 95.31 105 LEU A O 1
ATOM 852 N N . GLU A 1 106 ? 10.404 0.176 -5.990 1.00 94.31 106 GLU A N 1
ATOM 853 C CA . GLU A 1 106 ? 10.204 -1.081 -5.275 1.00 94.31 106 GLU A CA 1
ATOM 854 C C . GLU A 1 106 ? 10.510 -0.933 -3.778 1.00 94.31 106 GLU A C 1
ATOM 856 O O . GLU A 1 106 ? 9.668 -1.238 -2.932 1.00 94.31 106 GLU A O 1
ATOM 861 N N . LYS A 1 107 ? 11.676 -0.368 -3.446 1.00 93.50 107 LYS A N 1
ATOM 862 C CA . LYS A 1 107 ? 12.097 -0.125 -2.063 1.00 93.50 107 LYS A CA 1
ATOM 863 C C . LYS A 1 107 ? 11.117 0.780 -1.328 1.00 93.50 107 LYS A C 1
ATOM 865 O O . LYS A 1 107 ? 10.782 0.507 -0.180 1.00 93.50 107 LYS A O 1
ATOM 870 N N . SER A 1 108 ? 10.649 1.852 -1.968 1.00 91.31 108 SER A N 1
ATOM 871 C CA . SER A 1 108 ? 9.660 2.750 -1.363 1.00 91.31 108 SER A CA 1
ATOM 872 C C . SER A 1 108 ? 8.315 2.062 -1.127 1.00 91.31 108 SER A C 1
ATOM 874 O O . SER A 1 108 ? 7.702 2.289 -0.088 1.00 91.31 108 SER A O 1
ATOM 876 N N . THR A 1 109 ? 7.905 1.169 -2.034 1.00 91.69 109 THR A N 1
ATOM 877 C CA . THR A 1 109 ? 6.682 0.372 -1.889 1.00 91.69 109 THR A CA 1
ATOM 878 C C . THR A 1 109 ? 6.801 -0.565 -0.691 1.00 91.69 109 THR A C 1
ATOM 880 O O . THR A 1 109 ? 5.948 -0.538 0.186 1.00 91.69 109 THR A O 1
ATOM 883 N N . MET A 1 110 ? 7.892 -1.330 -0.581 1.00 90.31 110 MET A N 1
ATOM 884 C CA . MET A 1 110 ? 8.114 -2.201 0.581 1.00 90.31 110 MET A CA 1
ATOM 885 C C . MET A 1 110 ? 8.216 -1.408 1.887 1.00 90.31 110 MET A C 1
ATOM 887 O O . MET A 1 110 ? 7.595 -1.772 2.884 1.00 90.31 110 MET A O 1
ATOM 891 N N . LYS A 1 111 ? 8.960 -0.295 1.879 1.00 88.88 111 LYS A N 1
ATOM 892 C CA . LYS A 1 111 ? 9.131 0.563 3.056 1.00 88.88 111 LYS A CA 1
ATOM 893 C C . LYS A 1 111 ? 7.801 1.137 3.539 1.00 88.88 111 LYS A C 1
ATOM 895 O O . LYS A 1 111 ? 7.635 1.310 4.743 1.00 88.88 111 LYS A O 1
ATOM 900 N N . PHE A 1 112 ? 6.856 1.407 2.637 1.00 86.88 112 PHE A N 1
ATOM 901 C CA . PHE A 1 112 ? 5.512 1.819 3.023 1.00 86.88 112 PHE A CA 1
ATOM 902 C C . PHE A 1 112 ? 4.855 0.777 3.935 1.00 86.88 112 PHE A C 1
ATOM 904 O O . PHE A 1 112 ? 4.524 1.085 5.075 1.00 86.88 112 PHE A O 1
ATOM 911 N N . PHE A 1 113 ? 4.764 -0.476 3.494 1.00 83.62 113 PHE A N 1
ATOM 912 C CA . PHE A 1 113 ? 4.137 -1.530 4.297 1.00 83.62 113 PHE A CA 1
ATOM 913 C C . PHE A 1 113 ? 4.935 -1.876 5.560 1.00 83.62 113 PHE A C 1
ATOM 915 O O . PHE A 1 113 ? 4.344 -2.129 6.604 1.00 83.62 113 PHE A O 1
ATOM 922 N N . GLN A 1 114 ? 6.268 -1.834 5.499 1.00 85.81 114 GLN A N 1
ATOM 923 C CA . GLN A 1 114 ? 7.123 -2.162 6.643 1.00 85.81 114 GLN A CA 1
ATOM 924 C C . GLN A 1 114 ? 7.157 -1.076 7.718 1.00 85.81 114 GLN A C 1
ATOM 926 O O . GLN A 1 114 ? 7.273 -1.397 8.890 1.00 85.81 114 GLN A O 1
ATOM 931 N N . VAL A 1 115 ? 7.116 0.204 7.345 1.00 85.19 115 VAL A N 1
ATOM 932 C CA . VAL A 1 115 ? 7.288 1.309 8.301 1.00 85.19 115 VAL A CA 1
ATOM 933 C C . VAL A 1 115 ? 5.960 1.990 8.568 1.00 85.19 115 VAL A C 1
ATOM 935 O O . VAL A 1 115 ? 5.507 2.030 9.709 1.00 85.19 115 VAL A O 1
ATOM 938 N N . TYR A 1 116 ? 5.319 2.502 7.518 1.00 80.75 116 TYR A N 1
ATOM 939 C CA . TYR A 1 116 ? 4.048 3.203 7.666 1.00 80.75 116 TYR A CA 1
ATOM 940 C C . TYR A 1 116 ? 2.950 2.235 8.093 1.00 80.75 116 TYR A C 1
ATOM 942 O O . TYR A 1 116 ? 2.195 2.568 8.997 1.00 80.75 116 TYR A O 1
ATOM 950 N N . GLY A 1 117 ? 2.922 1.018 7.538 1.00 81.50 117 GLY A N 1
ATOM 951 C CA . GLY A 1 117 ? 1.992 -0.029 7.965 1.00 81.50 117 GLY A CA 1
ATOM 952 C C . GLY A 1 117 ? 2.095 -0.347 9.461 1.00 81.50 117 GLY A C 1
ATOM 953 O O . GLY A 1 117 ? 1.079 -0.391 10.146 1.00 81.50 117 GLY A O 1
ATOM 954 N N . LEU A 1 118 ? 3.311 -0.473 10.005 1.00 83.56 118 LEU A N 1
ATOM 955 C CA . LEU A 1 118 ? 3.500 -0.689 11.446 1.00 83.56 118 LEU A CA 1
ATOM 956 C C . LEU A 1 118 ? 3.052 0.514 12.283 1.00 83.56 118 LEU A C 1
ATOM 958 O O . LEU A 1 118 ? 2.399 0.335 13.309 1.00 83.56 118 LEU A O 1
ATOM 962 N N . MET A 1 119 ? 3.366 1.738 11.849 1.00 83.56 119 MET A N 1
ATOM 963 C CA . MET A 1 119 ? 2.900 2.945 12.541 1.00 83.56 119 MET A CA 1
ATOM 964 C C . MET A 1 119 ? 1.371 3.034 12.561 1.00 83.56 119 MET A C 1
ATOM 966 O O . MET A 1 119 ? 0.812 3.390 13.599 1.00 83.56 119 MET A O 1
ATOM 970 N N . GLN A 1 120 ? 0.709 2.670 11.454 1.00 81.81 120 GLN A N 1
ATOM 971 C CA . GLN A 1 120 ? -0.751 2.605 11.381 1.00 81.81 120 GLN A CA 1
ATOM 972 C C . GLN A 1 120 ? -1.316 1.637 12.402 1.00 81.81 120 GLN A C 1
ATOM 974 O O . GLN A 1 120 ? -2.128 2.033 13.230 1.00 81.81 120 GLN A O 1
ATOM 979 N N . ILE A 1 121 ? -0.813 0.402 1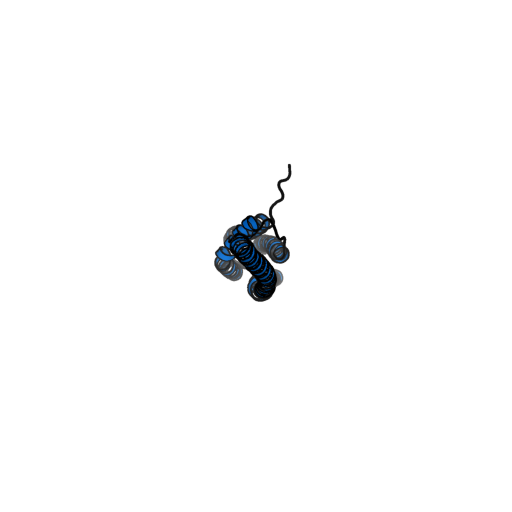2.409 1.00 84.62 121 ILE A N 1
ATOM 980 C CA . ILE A 1 121 ? -1.261 -0.631 13.345 1.00 84.62 121 ILE A CA 1
ATOM 981 C C . ILE A 1 121 ? -1.131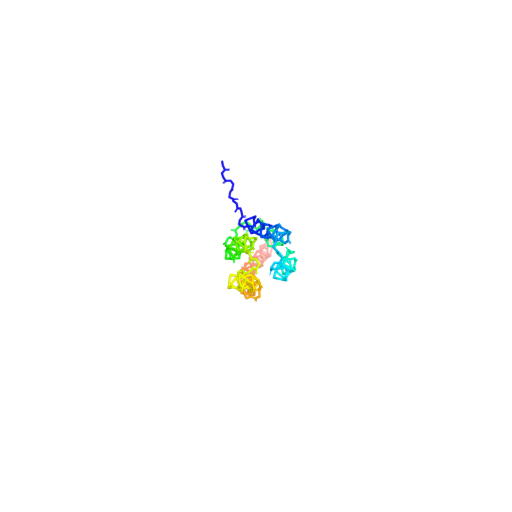 -0.140 14.789 1.00 84.62 121 ILE A C 1
ATOM 983 O O . ILE A 1 121 ? -2.089 -0.225 15.551 1.00 84.62 121 ILE A O 1
ATOM 987 N N . CYS A 1 122 ? 0.016 0.432 15.163 1.00 87.81 122 CYS A N 1
ATOM 988 C CA . CYS A 1 122 ? 0.225 0.960 16.511 1.00 87.81 122 CYS A CA 1
ATOM 989 C C . CYS A 1 122 ? -0.770 2.072 16.869 1.00 87.81 122 CYS A C 1
ATOM 991 O O . CYS A 1 122 ? -1.281 2.116 17.990 1.00 87.81 122 CYS A O 1
ATOM 993 N N . ARG A 1 123 ? -1.033 2.998 15.942 1.00 86.25 123 ARG A N 1
ATOM 994 C CA . ARG A 1 123 ? -1.972 4.096 16.177 1.00 86.25 123 ARG A CA 1
ATOM 995 C C . ARG A 1 123 ? -3.401 3.580 16.300 1.00 86.25 123 ARG A C 1
ATOM 997 O O . ARG A 1 123 ? -4.094 3.962 17.239 1.00 86.25 123 ARG A O 1
ATOM 1004 N N . ASP A 1 124 ? -3.817 2.712 15.390 1.00 85.62 124 ASP A N 1
ATOM 1005 C CA . ASP A 1 124 ? -5.169 2.168 15.349 1.00 85.62 124 ASP A CA 1
ATOM 1006 C C . ASP A 1 124 ? -5.433 1.301 16.587 1.00 85.62 124 ASP A C 1
ATOM 1008 O O . ASP A 1 124 ? -6.475 1.443 17.220 1.00 85.62 124 ASP A O 1
ATOM 1012 N N . GLN A 1 125 ? -4.450 0.510 17.036 1.00 90.94 125 GLN A N 1
ATOM 1013 C CA . GLN A 1 125 ? -4.509 -0.205 18.317 1.00 90.94 125 GLN A CA 1
ATOM 1014 C C . GLN A 1 125 ? -4.726 0.744 19.499 1.00 90.94 125 GLN A C 1
ATOM 1016 O O . GLN A 1 125 ? -5.566 0.474 20.356 1.00 90.94 125 GLN A O 1
ATOM 1021 N N . LYS A 1 126 ? -4.015 1.877 19.555 1.00 91.88 126 LYS A N 1
ATOM 1022 C CA . LYS A 1 126 ? -4.227 2.872 20.617 1.00 91.88 126 LYS A CA 1
ATOM 1023 C C . LYS A 1 126 ? -5.611 3.513 20.544 1.00 91.88 126 LYS A C 1
ATOM 1025 O O . LYS A 1 126 ? -6.233 3.688 21.586 1.00 91.88 126 LYS A O 1
ATOM 1030 N N . GLN A 1 127 ? -6.100 3.837 19.346 1.00 90.06 127 GLN A N 1
ATOM 1031 C CA . GLN A 1 127 ? -7.457 4.367 19.163 1.00 90.06 127 GLN A CA 1
ATOM 1032 C C . GLN A 1 127 ? -8.513 3.365 19.640 1.00 90.06 127 GLN A C 1
ATOM 1034 O O . GLN A 1 127 ? -9.438 3.746 20.352 1.00 90.06 127 GLN A O 1
ATOM 1039 N N . ILE A 1 128 ? -8.335 2.085 19.310 1.00 91.88 128 ILE A N 1
ATOM 1040 C CA . ILE A 1 128 ? -9.196 0.995 19.771 1.00 91.88 128 ILE A CA 1
ATOM 1041 C C . ILE A 1 128 ? -9.172 0.893 21.302 1.00 91.88 128 ILE A C 1
ATOM 1043 O O . ILE A 1 128 ? -10.231 0.823 21.914 1.00 91.88 128 ILE A O 1
ATOM 1047 N N . LEU A 1 129 ? -7.996 0.941 21.940 1.00 94.50 129 LEU A N 1
ATOM 1048 C CA . LEU A 1 129 ? -7.885 0.891 23.405 1.00 94.50 129 LEU A CA 1
ATOM 1049 C C . LEU A 1 129 ? -8.591 2.065 24.096 1.00 94.50 129 LEU A C 1
ATOM 1051 O O . LEU A 1 129 ? -9.242 1.865 25.118 1.00 94.50 129 LEU A O 1
ATOM 1055 N N . VAL A 1 130 ? -8.483 3.276 23.541 1.00 94.44 130 VAL A N 1
ATOM 1056 C CA . VAL A 1 130 ? -9.214 4.447 24.052 1.00 94.44 130 VAL A CA 1
ATOM 1057 C C . VAL A 1 130 ? -10.721 4.229 23.928 1.00 94.44 130 VAL A C 1
ATOM 1059 O O . VAL A 1 130 ? -11.430 4.371 24.920 1.00 94.44 130 VAL A O 1
ATOM 1062 N N . ALA A 1 131 ? -11.195 3.796 22.757 1.00 92.19 131 ALA A N 1
ATOM 1063 C CA . ALA A 1 131 ? -12.612 3.515 22.538 1.00 92.19 131 ALA A CA 1
ATOM 1064 C C . ALA A 1 131 ? -13.145 2.419 23.483 1.00 92.19 131 ALA A C 1
ATOM 1066 O O . ALA A 1 131 ? -14.247 2.546 24.010 1.00 92.19 131 ALA A O 1
ATOM 1067 N N . PHE A 1 132 ? -12.357 1.372 23.752 1.00 94.06 132 PHE A N 1
ATOM 1068 C CA . PHE A 1 132 ? -12.715 0.336 24.726 1.00 94.06 132 PHE A CA 1
ATOM 1069 C C . PHE A 1 132 ? -12.814 0.879 26.149 1.00 94.06 132 PHE A C 1
ATOM 1071 O O . PHE A 1 132 ? -13.740 0.519 26.867 1.00 94.06 132 PHE A O 1
ATOM 1078 N N . LYS A 1 133 ? -11.893 1.756 26.558 1.00 94.06 133 LYS A N 1
ATOM 1079 C CA . LYS A 1 133 ? -11.940 2.370 27.888 1.00 94.06 133 LYS A CA 1
ATOM 1080 C C . LYS A 1 133 ? -13.194 3.230 28.065 1.00 94.06 133 LYS A C 1
ATOM 1082 O O . LYS A 1 133 ? -13.879 3.110 29.074 1.00 94.06 133 LYS A O 1
ATOM 1087 N N . GLU A 1 134 ? -13.529 4.040 27.064 1.00 93.38 134 GLU A N 1
ATOM 1088 C CA . GLU A 1 134 ? -14.762 4.839 27.070 1.00 93.38 134 GLU A CA 1
ATOM 1089 C C . GLU A 1 134 ? -16.023 3.958 27.118 1.00 93.38 134 GLU A C 1
ATOM 1091 O O . GLU A 1 134 ? -17.030 4.336 27.718 1.00 93.38 134 GLU A O 1
ATOM 1096 N N . GLN A 1 135 ? -15.993 2.780 26.486 1.00 94.75 135 GLN A N 1
ATOM 1097 C CA . GLN A 1 135 ? -17.087 1.810 26.571 1.00 94.75 135 GLN A CA 1
ATOM 1098 C C . GLN A 1 135 ? -17.180 1.142 27.947 1.00 94.75 135 GLN A C 1
ATOM 1100 O O . GLN A 1 135 ? -18.291 0.981 28.449 1.00 94.75 135 GLN A O 1
ATOM 1105 N N . ASP A 1 136 ? -16.054 0.786 28.567 1.00 92.88 136 ASP A N 1
ATOM 1106 C CA . ASP A 1 136 ? -16.016 0.208 29.916 1.00 92.88 136 ASP A CA 1
ATOM 1107 C C . ASP A 1 136 ? -16.607 1.172 30.958 1.00 92.88 136 ASP A C 1
ATOM 1109 O O . ASP A 1 136 ? -17.447 0.785 31.770 1.00 92.88 136 ASP A O 1
ATOM 1113 N N . GLU A 1 137 ? -16.269 2.462 30.869 1.00 93.25 137 GLU A N 1
ATOM 1114 C CA . GLU A 1 137 ? -16.831 3.509 31.732 1.00 93.25 137 GLU A CA 1
ATOM 1115 C C . GLU A 1 137 ? -18.362 3.602 31.595 1.00 93.25 137 GLU A C 1
ATOM 1117 O O . GLU A 1 137 ? -19.078 3.579 32.600 1.00 93.25 137 GLU A O 1
ATOM 1122 N N . LYS A 1 138 ? -18.883 3.601 30.360 1.00 93.56 138 LYS A N 1
ATOM 1123 C CA . LYS A 1 138 ? -20.335 3.607 30.098 1.00 93.56 138 LYS A CA 1
ATOM 1124 C C . LYS A 1 138 ? -21.030 2.343 30.610 1.00 93.56 138 LYS A C 1
ATOM 1126 O O . LYS A 1 138 ? -22.139 2.422 31.134 1.00 93.56 138 LYS A O 1
ATOM 1131 N N . LEU A 1 139 ? -20.403 1.174 30.469 1.00 95.06 139 LEU A N 1
ATOM 1132 C CA . LEU A 1 139 ? -20.949 -0.088 30.978 1.00 95.06 139 LEU A CA 1
ATOM 1133 C C . LEU A 1 139 ? -21.033 -0.088 32.509 1.00 95.06 139 LEU A C 1
ATOM 1135 O O . LEU A 1 139 ? -22.051 -0.505 33.066 1.00 95.06 139 LEU A O 1
ATOM 1139 N N . ASN A 1 140 ? -20.008 0.430 33.185 1.00 94.44 140 ASN A N 1
ATOM 1140 C CA . ASN A 1 140 ? -19.994 0.570 34.640 1.00 94.44 140 ASN A CA 1
ATOM 1141 C C . ASN A 1 140 ? -21.066 1.555 35.140 1.00 94.44 140 ASN A C 1
ATOM 1143 O O . ASN A 1 140 ? -21.706 1.312 36.170 1.00 94.44 140 ASN A O 1
ATOM 1147 N N . GLU A 1 141 ? -21.309 2.638 34.398 1.00 95.19 141 GLU A N 1
ATOM 1148 C CA . GLU A 1 141 ? -22.391 3.585 34.681 1.00 95.19 141 GLU A CA 1
ATOM 1149 C C . GLU A 1 141 ? -23.769 2.918 34.545 1.00 95.19 141 GLU A C 1
ATOM 1151 O O . GLU A 1 141 ? -24.569 2.955 35.484 1.00 95.19 141 GLU A O 1
ATOM 1156 N N . ILE A 1 142 ? -24.017 2.213 33.434 1.00 96.50 142 ILE A N 1
ATOM 1157 C CA . ILE A 1 142 ? -25.259 1.453 33.210 1.00 96.50 142 ILE A CA 1
ATOM 1158 C C . ILE A 1 142 ? -25.479 0.427 34.329 1.00 96.50 142 ILE A C 1
ATOM 1160 O O . ILE A 1 142 ? -26.577 0.334 34.881 1.00 96.50 142 ILE A O 1
ATOM 1164 N N . TYR A 1 143 ? -24.440 -0.323 34.701 1.00 95.69 143 TYR A N 1
ATOM 1165 C CA . TYR A 1 143 ? -24.520 -1.304 35.781 1.00 95.69 143 TYR A CA 1
ATOM 1166 C C . TYR A 1 143 ? -24.901 -0.656 37.121 1.00 95.69 143 TYR A C 1
ATOM 1168 O O . TYR A 1 143 ? -25.755 -1.173 37.848 1.00 95.69 143 TYR A O 1
ATOM 1176 N N . SER A 1 144 ? -24.319 0.505 37.432 1.00 95.06 144 SER A N 1
ATOM 1177 C CA . SER A 1 144 ? -24.620 1.260 38.652 1.00 95.06 144 SER A CA 1
ATOM 1178 C C . SER A 1 144 ? -26.068 1.757 38.680 1.00 95.06 144 SER A C 1
ATOM 1180 O O . SER A 1 144 ? -26.746 1.615 39.701 1.00 95.06 144 SER A O 1
ATOM 1182 N N . ILE A 1 145 ? -26.577 2.265 37.551 1.00 96.00 145 ILE A N 1
ATOM 1183 C CA . ILE A 1 145 ? -27.980 2.679 37.401 1.00 96.00 145 ILE A CA 1
ATOM 1184 C C . ILE A 1 145 ? -28.917 1.489 37.643 1.00 96.00 145 ILE A C 1
ATOM 1186 O O . ILE A 1 145 ? -29.828 1.578 38.469 1.00 96.00 145 ILE A O 1
ATOM 1190 N N . LEU A 1 146 ? -28.666 0.351 36.987 1.00 95.56 146 LEU A N 1
ATOM 1191 C CA . LEU A 1 146 ? -29.485 -0.857 37.136 1.00 95.56 146 LEU A CA 1
ATOM 1192 C C . LEU A 1 146 ? -29.509 -1.362 38.583 1.00 95.56 146 LEU A C 1
ATOM 1194 O O . LEU A 1 146 ? -30.570 -1.718 39.101 1.00 95.56 146 LEU A O 1
ATOM 1198 N N . LYS A 1 147 ? -28.358 -1.356 39.265 1.00 95.25 147 LYS A N 1
ATOM 1199 C CA . LYS A 1 147 ? -28.260 -1.749 40.676 1.00 95.25 147 LYS A CA 1
ATOM 1200 C C . LYS A 1 147 ? -29.108 -0.850 41.577 1.00 95.25 147 LYS A C 1
ATOM 1202 O O . LYS A 1 147 ? -29.844 -1.364 42.419 1.00 95.25 147 LYS A O 1
ATOM 1207 N N . ASN A 1 148 ? -29.047 0.465 41.381 1.00 94.50 148 ASN A N 1
ATOM 1208 C CA . ASN A 1 148 ? -29.828 1.420 42.167 1.00 94.50 148 ASN A CA 1
ATOM 1209 C C . ASN A 1 148 ? -31.337 1.248 41.936 1.00 94.50 148 ASN A C 1
ATOM 1211 O O . ASN A 1 148 ? -32.093 1.168 42.903 1.00 94.50 148 ASN A O 1
ATOM 1215 N N . MET A 1 149 ? -31.771 1.064 40.684 1.00 94.19 149 MET A N 1
ATOM 1216 C CA . MET A 1 149 ? -33.182 0.799 40.364 1.00 94.19 149 MET A CA 1
ATOM 1217 C C . MET A 1 149 ? -33.714 -0.470 41.046 1.00 94.19 149 MET A C 1
ATOM 1219 O O . MET A 1 149 ? -34.844 -0.488 41.539 1.00 94.19 149 MET A O 1
ATOM 1223 N N . MET A 1 150 ? -32.913 -1.541 41.100 1.00 92.25 150 MET A N 1
ATOM 1224 C CA . MET A 1 150 ? -33.296 -2.776 41.796 1.00 92.25 150 MET A CA 1
ATOM 1225 C C . MET A 1 150 ? -33.417 -2.578 43.312 1.00 92.25 150 MET A C 1
ATOM 1227 O O . MET A 1 150 ? -34.339 -3.120 43.932 1.00 92.25 150 MET A O 1
ATOM 1231 N N . LEU A 1 151 ? -32.518 -1.793 43.914 1.00 91.25 151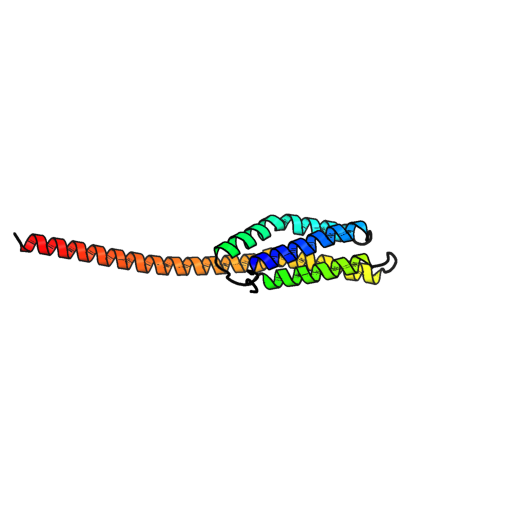 LEU A N 1
ATOM 1232 C CA . LEU A 1 151 ? -32.576 -1.460 45.339 1.00 91.25 151 LEU A CA 1
ATOM 1233 C C . LEU A 1 151 ? -33.828 -0.643 45.678 1.00 91.25 151 LEU A C 1
ATOM 1235 O O . LEU A 1 151 ? -34.534 -0.985 46.627 1.00 91.25 151 LEU A O 1
ATOM 1239 N N . ASP A 1 152 ? -34.152 0.377 44.884 1.00 91.12 152 ASP A N 1
ATOM 1240 C CA . ASP A 1 152 ? -35.338 1.208 45.111 1.00 91.12 152 ASP A CA 1
ATOM 1241 C C . ASP A 1 152 ? -36.639 0.423 44.921 1.00 91.12 152 ASP A C 1
ATOM 1243 O O . ASP A 1 152 ? -37.548 0.522 45.747 1.00 91.12 152 ASP A O 1
ATOM 1247 N N . LYS A 1 153 ? -36.709 -0.459 43.915 1.00 89.56 153 LYS A N 1
ATOM 1248 C CA . LYS A 1 153 ? -37.846 -1.379 43.754 1.00 89.56 153 LYS A CA 1
ATOM 1249 C C . LYS A 1 153 ? -38.029 -2.279 44.980 1.00 89.56 153 LYS A C 1
ATOM 1251 O O . LYS A 1 153 ? -39.154 -2.493 45.426 1.00 89.56 153 LYS A O 1
ATOM 1256 N N . SER A 1 154 ? -36.931 -2.786 45.541 1.00 85.12 154 SER A N 1
ATOM 1257 C CA . SER A 1 154 ? -36.961 -3.651 46.728 1.00 85.12 154 SER A CA 1
ATOM 1258 C C . SER A 1 154 ? -37.440 -2.891 47.972 1.00 85.12 154 SER A C 1
ATOM 1260 O O . SER A 1 154 ? -38.224 -3.422 48.758 1.00 85.12 154 SER A O 1
ATOM 1262 N N . ARG A 1 155 ? -37.029 -1.624 48.127 1.00 84.50 155 ARG A N 1
ATOM 1263 C CA . ARG A 1 155 ? -37.511 -0.729 49.195 1.00 84.50 155 ARG A CA 1
ATOM 1264 C C . ARG A 1 155 ? -39.011 -0.454 49.087 1.00 84.50 155 ARG A C 1
ATOM 1266 O O . ARG A 1 155 ? -39.704 -0.536 50.096 1.00 84.50 155 ARG A O 1
ATOM 1273 N N . LEU A 1 156 ? -39.517 -0.182 47.881 1.00 82.00 156 LEU A N 1
ATOM 1274 C CA . LEU A 1 156 ? -40.947 0.062 47.648 1.00 82.00 156 LEU A CA 1
ATOM 1275 C C . LEU A 1 156 ? -41.810 -1.155 48.019 1.00 82.00 156 LEU A C 1
ATOM 1277 O O . LEU A 1 156 ? -42.825 -1.006 48.697 1.00 82.00 156 LEU A O 1
ATOM 1281 N N . ILE A 1 157 ? -41.383 -2.365 47.644 1.00 82.25 157 ILE A N 1
ATOM 1282 C CA . ILE A 1 157 ? -42.098 -3.609 47.983 1.00 82.25 157 ILE A CA 1
ATOM 1283 C C . ILE A 1 157 ? -42.175 -3.806 49.504 1.00 82.25 157 ILE A C 1
ATOM 1285 O O . ILE A 1 157 ? -43.239 -4.131 50.025 1.00 82.25 157 ILE A O 1
ATOM 1289 N N . ASN A 1 158 ? -41.076 -3.564 50.222 1.00 78.25 158 ASN A N 1
ATOM 1290 C CA . ASN A 1 158 ? -41.030 -3.729 51.677 1.00 78.25 158 ASN A CA 1
ATOM 1291 C C . ASN A 1 158 ? -41.820 -2.654 52.442 1.00 78.25 158 ASN A C 1
ATOM 1293 O O . ASN A 1 158 ? -42.218 -2.902 53.570 1.00 78.25 158 ASN A O 1
ATOM 1297 N N . SER A 1 159 ? -42.055 -1.479 51.849 1.00 74.75 159 SER A N 1
ATOM 1298 C CA . SER A 1 159 ? -42.844 -0.395 52.456 1.00 74.75 159 SER A CA 1
ATOM 1299 C C . SER A 1 159 ? -44.361 -0.573 52.311 1.00 74.75 159 SER A C 1
ATOM 1301 O O . SER A 1 159 ? -45.114 0.166 52.941 1.00 74.75 159 SER A O 1
ATOM 1303 N N . THR A 1 160 ? -44.820 -1.482 51.448 1.00 68.25 160 THR A N 1
ATOM 1304 C CA . THR A 1 160 ? -46.252 -1.667 51.131 1.00 68.25 160 THR A CA 1
ATOM 1305 C C . THR A 1 160 ? -46.853 -2.879 51.864 1.00 68.25 160 THR A C 1
ATOM 1307 O O . THR A 1 160 ? -47.991 -3.265 51.609 1.00 68.25 160 THR A O 1
ATOM 1310 N N . ARG A 1 161 ? -46.078 -3.506 52.752 1.00 53.12 161 ARG A N 1
ATOM 1311 C CA . ARG A 1 161 ? -46.419 -4.720 53.496 1.00 53.12 161 ARG A CA 1
ATOM 1312 C C . ARG A 1 161 ? -46.402 -4.433 54.989 1.00 53.12 161 ARG A C 1
ATOM 1314 O O . ARG A 1 161 ? -47.248 -5.032 55.683 1.00 53.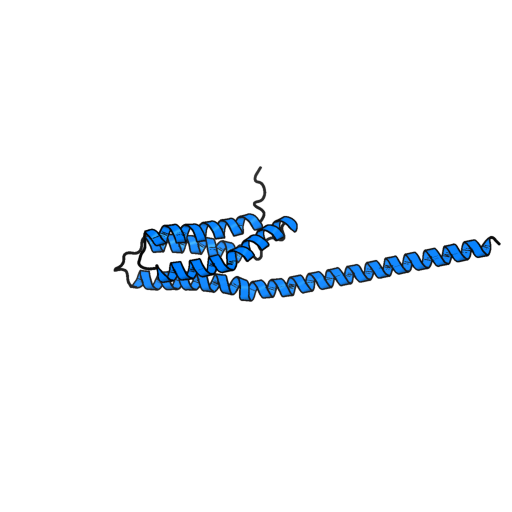12 161 ARG A O 1
#

Foldseek 3Di:
DPDPPQQLNLQVVLLVLLLVLLVVLCVQAPLCVVLSVLLNVLSVVCVVVSVVSSVVSVVVPHPDDPCVVVSVLSVVSSVLSVVNSPDDPPPVVVSVVSSVVSVVSSVVNVCCCVPVVVVVVVVVVVVVVVVVVVVVVVVVVVVVVVVVVVVVVVVVVVVVD

pLDDT: mean 85.76, std 12.7, range [34.41, 96.5]